Protein AF-A0A9X9F6L0-F1 (afdb_monomer_lite)

pLDDT: mean 84.11, std 6.15, range [63.5, 91.44]

InterPro domains:
  IPR001867 OmpR/PhoB-type DNA-binding domain [PF00486] (1-31)
  IPR001867 OmpR/PhoB-type DNA-binding domain [PS51755] (1-33)
  IPR016032 Signal transduction response regulator, C-terminal effector [SSF46894] (1-32)
  IPR036388 Winged helix-like DNA-binding domain superfamily [G3DSA:1.10.10.10] (1-33)

Sequence (33 aa):
RTVDTHIKKLRNKLGDKAKHIGTVIRVGYKFEE

Organism: Bacillus cereus (NCBI:txid1396)

Radius of gyration: 9.32 Å; chains: 1; bounding box: 24×18×19 Å

Foldseek 3Di:
DVVVVVLVVVCVVCPVLNVQWDADPPPGTGRHD

Structure (mmCIF, N/CA/C/O backbone):
data_AF-A0A9X9F6L0-F1
#
_entry.id   AF-A0A9X9F6L0-F1
#
loop_
_atom_site.group_PDB
_atom_site.id
_atom_site.type_symbol
_atom_site.label_atom_id
_atom_site.label_alt_id
_atom_site.label_comp_id
_atom_site.label_asym_id
_atom_site.label_entity_id
_atom_site.label_seq_id
_atom_site.pdbx_PDB_ins_code
_atom_site.Cartn_x
_atom_site.Cartn_y
_atom_site.Cartn_z
_atom_site.occupancy
_atom_site.B_iso_or_equiv
_atom_site.auth_seq_id
_atom_site.auth_comp_id
_atom_site.auth_asym_id
_atom_site.auth_atom_id
_atom_site.pdbx_PDB_model_num
ATOM 1 N N . ARG A 1 1 ? 11.502 2.910 -8.137 1.00 63.50 1 ARG A N 1
ATOM 2 C CA . ARG A 1 1 ? 12.030 3.137 -6.762 1.00 63.50 1 ARG A CA 1
ATOM 3 C C . ARG A 1 1 ? 11.263 4.230 -6.003 1.00 63.50 1 ARG A C 1
ATOM 5 O O . ARG A 1 1 ? 11.104 4.103 -4.802 1.00 63.50 1 ARG A O 1
ATOM 12 N N . THR A 1 2 ? 10.741 5.261 -6.675 1.00 82.81 2 THR A N 1
ATOM 13 C CA . THR A 1 2 ? 9.919 6.343 -6.086 1.00 82.81 2 THR A CA 1
ATOM 14 C C . THR A 1 2 ? 8.530 5.890 -5.633 1.00 82.81 2 THR A C 1
ATOM 16 O O . THR A 1 2 ? 8.066 6.317 -4.581 1.00 82.81 2 THR A O 1
ATOM 19 N N . VAL A 1 3 ? 7.882 5.002 -6.395 1.00 83.44 3 VAL A N 1
ATOM 20 C CA . VAL A 1 3 ? 6.514 4.524 -6.110 1.00 83.44 3 VAL A CA 1
ATOM 21 C C . VAL A 1 3 ? 6.413 3.888 -4.722 1.00 83.44 3 VAL A C 1
ATOM 23 O O . VAL A 1 3 ? 5.499 4.220 -3.983 1.00 83.44 3 VAL A O 1
ATOM 26 N N . ASP A 1 4 ? 7.389 3.075 -4.316 1.00 85.19 4 ASP A N 1
ATOM 27 C CA . ASP A 1 4 ? 7.411 2.430 -2.993 1.00 85.19 4 ASP A CA 1
ATOM 28 C C . ASP A 1 4 ? 7.442 3.462 -1.846 1.00 85.19 4 ASP A C 1
ATOM 30 O O . ASP A 1 4 ? 6.659 3.396 -0.896 1.00 85.19 4 ASP A O 1
ATOM 34 N N . THR A 1 5 ? 8.258 4.512 -1.997 1.00 89.81 5 THR A N 1
ATOM 35 C CA . THR A 1 5 ? 8.311 5.640 -1.055 1.00 89.81 5 THR A CA 1
ATOM 36 C C . THR A 1 5 ? 6.983 6.391 -0.995 1.00 89.81 5 THR A C 1
ATOM 38 O O . THR A 1 5 ? 6.532 6.770 0.091 1.00 89.81 5 THR A O 1
ATOM 41 N N . HIS A 1 6 ? 6.341 6.614 -2.144 1.00 89.00 6 HIS A N 1
ATOM 42 C CA . HIS A 1 6 ? 5.027 7.250 -2.189 1.00 89.00 6 HIS A CA 1
ATOM 43 C C . HIS A 1 6 ? 3.955 6.368 -1.550 1.00 89.00 6 HIS A C 1
ATOM 45 O O . HIS A 1 6 ? 3.181 6.880 -0.750 1.00 89.00 6 HIS A O 1
ATOM 51 N N . ILE A 1 7 ? 3.962 5.057 -1.799 1.00 86.62 7 ILE A N 1
ATOM 52 C CA . ILE A 1 7 ? 3.036 4.090 -1.199 1.00 86.62 7 ILE A CA 1
ATOM 53 C C . ILE A 1 7 ? 3.196 4.056 0.323 1.00 86.62 7 ILE A C 1
ATOM 55 O O . ILE A 1 7 ? 2.193 4.098 1.029 1.00 86.62 7 ILE A O 1
ATOM 59 N N . LYS A 1 8 ? 4.425 4.082 0.860 1.00 87.38 8 LYS A N 1
ATOM 60 C CA . LYS A 1 8 ? 4.654 4.191 2.315 1.00 87.38 8 LYS A CA 1
ATOM 61 C C . LYS A 1 8 ? 4.045 5.458 2.911 1.00 87.38 8 LYS A C 1
ATOM 63 O O . LYS A 1 8 ? 3.351 5.392 3.924 1.00 87.38 8 LYS A O 1
ATOM 68 N N . LYS A 1 9 ? 4.270 6.612 2.275 1.00 91.44 9 LYS A N 1
ATOM 69 C CA . LYS A 1 9 ? 3.668 7.882 2.715 1.00 91.44 9 LYS A CA 1
ATOM 70 C C . LYS A 1 9 ? 2.142 7.846 2.606 1.00 91.44 9 LYS A C 1
ATOM 72 O O . LYS A 1 9 ? 1.465 8.357 3.492 1.00 91.44 9 LYS A O 1
ATOM 77 N N . LEU A 1 10 ? 1.612 7.237 1.547 1.00 88.81 10 LEU A N 1
ATOM 78 C CA . LEU A 1 10 ? 0.178 7.107 1.312 1.00 88.81 10 LEU A CA 1
ATOM 79 C C . LEU A 1 10 ? -0.475 6.210 2.369 1.00 88.81 10 LEU A C 1
ATOM 81 O O . LEU A 1 10 ? -1.479 6.606 2.942 1.00 88.81 10 LEU A O 1
ATOM 85 N N . ARG A 1 11 ? 0.133 5.064 2.703 1.00 87.94 11 ARG A N 1
ATOM 86 C CA . ARG A 1 11 ? -0.344 4.164 3.765 1.00 87.94 11 ARG A CA 1
ATOM 87 C C . ARG A 1 11 ? -0.405 4.860 5.124 1.00 87.94 11 ARG 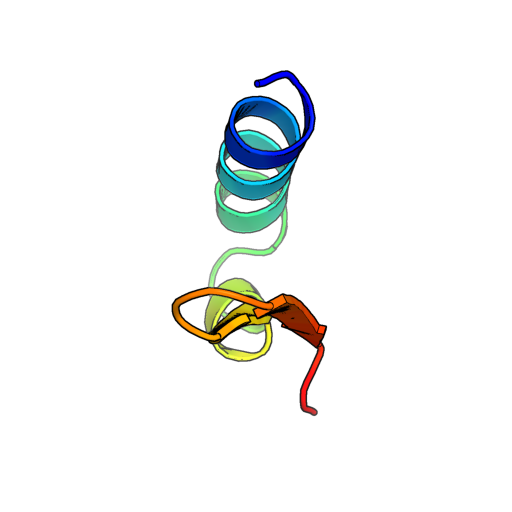A C 1
ATOM 89 O O . ARG A 1 11 ? -1.420 4.763 5.800 1.00 87.94 11 ARG A O 1
ATOM 96 N N . ASN A 1 12 ? 0.624 5.632 5.478 1.00 90.00 12 ASN A N 1
ATOM 97 C CA . ASN A 1 12 ? 0.613 6.412 6.720 1.00 90.00 12 ASN A CA 1
ATOM 98 C C . ASN A 1 12 ? -0.483 7.487 6.743 1.00 90.00 12 ASN A C 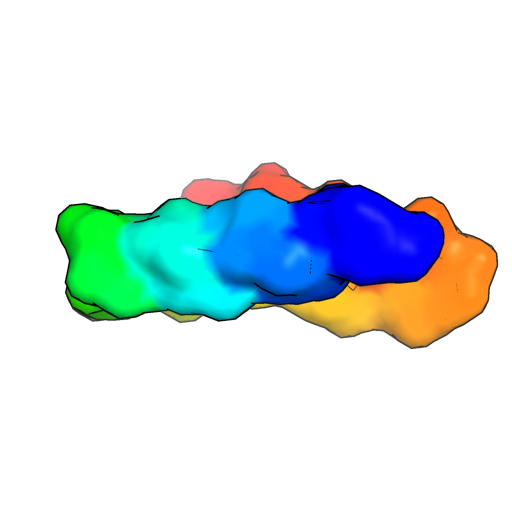1
ATOM 100 O O . ASN A 1 12 ? -1.056 7.740 7.795 1.00 90.00 12 ASN A O 1
ATOM 104 N N . LYS A 1 13 ? -0.791 8.114 5.600 1.00 90.44 13 LYS A N 1
ATOM 105 C CA . LYS A 1 13 ? -1.881 9.100 5.504 1.00 90.44 13 LYS A CA 1
ATOM 106 C C . LYS A 1 13 ? -3.272 8.461 5.505 1.00 90.44 13 LYS A C 1
ATOM 108 O O . LYS A 1 13 ? -4.211 9.069 6.000 1.00 90.44 13 LYS A O 1
ATOM 113 N N . LEU A 1 14 ? -3.406 7.274 4.917 1.00 86.50 14 LEU A N 1
ATOM 114 C CA . LEU A 1 14 ? -4.677 6.561 4.767 1.00 86.50 14 LEU A CA 1
ATOM 115 C C . LEU A 1 14 ? -5.064 5.755 6.014 1.00 86.50 14 LEU A C 1
ATOM 117 O O . LEU A 1 14 ? -6.243 5.444 6.176 1.00 86.50 14 LEU A O 1
ATOM 121 N N . GLY A 1 15 ? -4.105 5.424 6.885 1.00 86.75 15 GLY A N 1
ATOM 122 C CA . GLY A 1 15 ? -4.361 4.699 8.130 1.00 86.75 15 GLY A CA 1
ATOM 123 C C . GLY A 1 15 ? -5.051 3.363 7.857 1.00 86.75 15 GLY A C 1
ATOM 124 O O . GLY A 1 15 ? -4.515 2.524 7.139 1.00 86.75 15 GLY A O 1
ATOM 125 N N . ASP A 1 16 ? -6.271 3.186 8.363 1.00 85.00 16 ASP A N 1
ATOM 126 C CA . ASP A 1 16 ? -7.070 1.972 8.152 1.00 85.00 16 ASP A CA 1
ATOM 127 C C . ASP A 1 16 ? -7.368 1.680 6.674 1.00 85.00 16 ASP A C 1
ATOM 129 O O . ASP A 1 16 ? -7.388 0.524 6.256 1.00 85.00 16 ASP A O 1
ATOM 133 N N . LYS A 1 17 ? -7.482 2.723 5.842 1.00 82.06 17 LYS A N 1
ATOM 134 C CA . LYS A 1 17 ? -7.711 2.586 4.396 1.00 82.06 17 LYS A CA 1
ATOM 135 C C . LYS A 1 17 ? -6.465 2.124 3.631 1.00 82.06 17 LYS A C 1
ATOM 137 O O . LYS A 1 17 ? -6.539 1.820 2.446 1.00 82.06 17 LYS A O 1
ATOM 142 N N . ALA A 1 18 ? -5.305 2.035 4.286 1.00 83.81 18 ALA A N 1
ATOM 143 C CA . ALA A 1 18 ? -4.097 1.454 3.700 1.00 83.81 18 ALA A CA 1
ATOM 144 C C . ALA A 1 18 ? -4.259 -0.035 3.359 1.00 83.81 18 ALA A C 1
ATOM 146 O O . ALA A 1 18 ? -3.516 -0.546 2.517 1.00 83.81 18 ALA A O 1
ATOM 147 N N . LYS A 1 19 ? -5.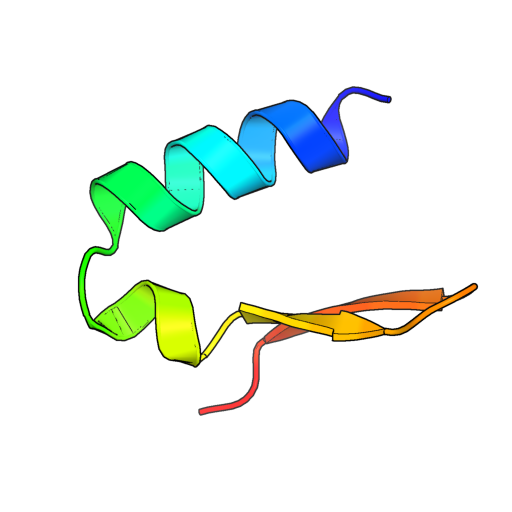220 -0.710 4.008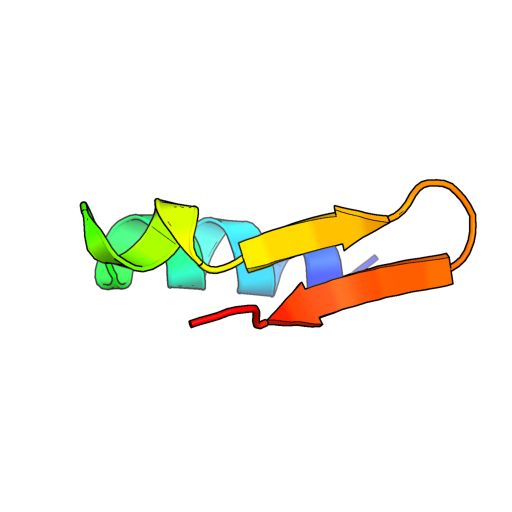 1.00 82.56 19 LYS A N 1
ATOM 148 C CA . LYS A 1 19 ? -5.581 -2.115 3.778 1.00 82.56 19 LYS A CA 1
ATOM 149 C C . LYS A 1 19 ? -6.055 -2.368 2.342 1.00 82.56 19 LYS A C 1
ATOM 151 O O . LYS A 1 19 ? -5.818 -3.451 1.825 1.00 82.56 19 LYS A O 1
ATOM 156 N N . HIS A 1 20 ? -6.597 -1.342 1.685 1.00 85.25 20 HIS A N 1
ATOM 157 C CA . HIS A 1 20 ? -7.022 -1.382 0.285 1.00 85.25 20 HIS A CA 1
ATOM 158 C C . HIS A 1 20 ? -5.848 -1.378 -0.709 1.00 85.25 20 HIS A C 1
ATOM 160 O O . HIS A 1 20 ? -6.013 -1.670 -1.886 1.00 85.25 20 HIS A O 1
ATOM 166 N N . ILE A 1 21 ? -4.624 -1.051 -0.274 1.00 86.19 21 ILE A N 1
ATOM 167 C CA . ILE A 1 21 ? -3.446 -1.066 -1.151 1.00 86.19 21 ILE A CA 1
ATOM 168 C C . ILE A 1 21 ? -2.785 -2.443 -1.070 1.00 86.19 21 ILE A C 1
ATOM 170 O O . ILE A 1 21 ? -1.916 -2.681 -0.220 1.00 86.19 21 ILE A O 1
ATOM 174 N N . GLY A 1 22 ? -3.172 -3.330 -1.981 1.00 84.81 22 GLY A N 1
ATOM 175 C CA . GLY A 1 22 ? -2.576 -4.645 -2.173 1.00 84.81 22 GLY A CA 1
ATOM 176 C C . GLY A 1 22 ? -1.261 -4.565 -2.949 1.00 84.81 22 GLY A C 1
ATOM 177 O O . GLY A 1 22 ? -1.173 -3.949 -4.011 1.00 84.81 22 GLY A O 1
ATOM 178 N N . THR A 1 23 ? -0.210 -5.202 -2.435 1.00 87.75 23 THR A N 1
ATOM 179 C CA . THR A 1 23 ? 1.048 -5.354 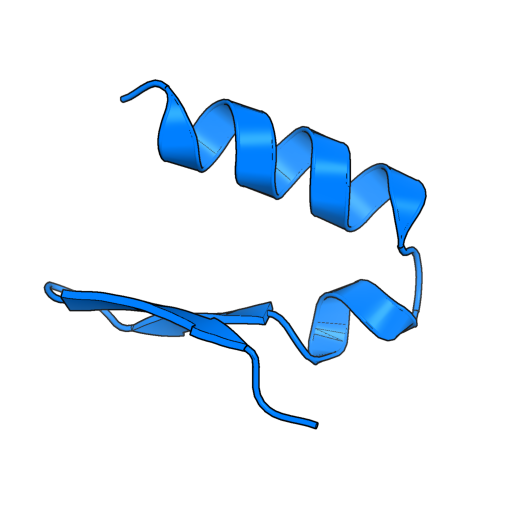-3.176 1.00 87.75 23 THR A CA 1
ATOM 180 C C . THR A 1 23 ? 0.968 -6.613 -4.032 1.00 87.75 23 THR A C 1
ATOM 182 O O . THR A 1 23 ? 0.857 -7.714 -3.497 1.00 87.75 23 THR A O 1
ATOM 185 N N . VAL A 1 24 ? 1.069 -6.463 -5.352 1.00 87.06 24 VAL A N 1
ATOM 186 C CA . VAL A 1 24 ? 1.090 -7.578 -6.303 1.00 87.06 24 VAL A CA 1
ATOM 187 C C . VAL A 1 24 ? 2.531 -7.841 -6.724 1.00 87.06 24 VAL A C 1
ATOM 189 O O . VAL A 1 24 ? 3.166 -7.046 -7.425 1.00 87.06 24 VAL A O 1
ATOM 192 N N . ILE A 1 25 ? 3.063 -8.978 -6.285 1.00 82.62 25 ILE A N 1
ATOM 193 C CA . ILE A 1 25 ? 4.453 -9.367 -6.529 1.00 82.62 25 ILE A CA 1
ATOM 194 C C . ILE A 1 25 ? 4.701 -9.466 -8.047 1.00 82.62 25 ILE A C 1
ATOM 196 O O . ILE A 1 25 ? 3.945 -10.121 -8.756 1.00 82.62 25 ILE A O 1
ATOM 200 N N . ARG A 1 26 ? 5.767 -8.809 -8.536 1.00 81.44 26 ARG A N 1
ATOM 201 C CA . ARG A 1 26 ? 6.177 -8.683 -9.960 1.00 81.44 26 ARG A CA 1
ATOM 202 C C . ARG A 1 26 ? 5.290 -7.818 -10.870 1.00 81.44 26 ARG A C 1
ATOM 204 O O . ARG A 1 26 ? 5.665 -7.634 -12.022 1.00 81.44 26 ARG A O 1
ATOM 211 N N . VAL A 1 27 ? 4.190 -7.245 -10.372 1.00 85.75 27 VAL A N 1
ATOM 212 C CA . VAL A 1 27 ? 3.287 -6.391 -11.175 1.00 85.75 27 VAL A CA 1
ATOM 213 C C . VAL A 1 27 ? 3.233 -4.955 -10.648 1.00 85.75 27 VAL A C 1
ATOM 215 O O . VAL A 1 27 ? 3.276 -4.016 -11.436 1.00 85.75 27 VAL A O 1
ATOM 218 N N . GLY A 1 28 ? 3.193 -4.759 -9.325 1.00 85.25 28 GLY A N 1
ATOM 219 C CA . GLY A 1 28 ? 3.141 -3.428 -8.716 1.00 85.25 28 GLY A CA 1
ATOM 220 C C . GLY A 1 28 ? 2.180 -3.357 -7.533 1.00 85.25 28 GLY A C 1
ATOM 221 O O . GLY A 1 28 ? 2.174 -4.240 -6.678 1.00 85.25 28 GLY A O 1
ATOM 222 N N . TYR A 1 29 ? 1.373 -2.299 -7.471 1.00 84.81 29 TYR A N 1
ATOM 223 C CA . TYR A 1 29 ? 0.377 -2.095 -6.417 1.00 84.81 29 TYR A CA 1
ATOM 224 C C . TYR A 1 29 ? -1.006 -2.020 -7.044 1.00 84.81 29 TYR A C 1
ATOM 226 O O . TYR A 1 29 ? -1.196 -1.332 -8.046 1.00 84.81 29 TYR A O 1
ATOM 234 N N . LYS A 1 30 ? -1.960 -2.719 -6.441 1.00 81.56 30 LYS A N 1
ATOM 235 C CA . LYS A 1 30 ? -3.367 -2.687 -6.813 1.00 81.56 30 LYS A CA 1
ATOM 236 C C . LYS A 1 30 ? -4.139 -2.033 -5.676 1.00 81.56 30 LYS A C 1
ATOM 238 O O . LYS A 1 30 ? -3.899 -2.339 -4.511 1.00 81.56 30 LYS A O 1
ATOM 243 N N . PHE A 1 31 ? -5.016 -1.102 -6.018 1.00 83.00 31 PHE A N 1
ATOM 244 C CA . PHE A 1 31 ? -5.978 -0.559 -5.072 1.00 8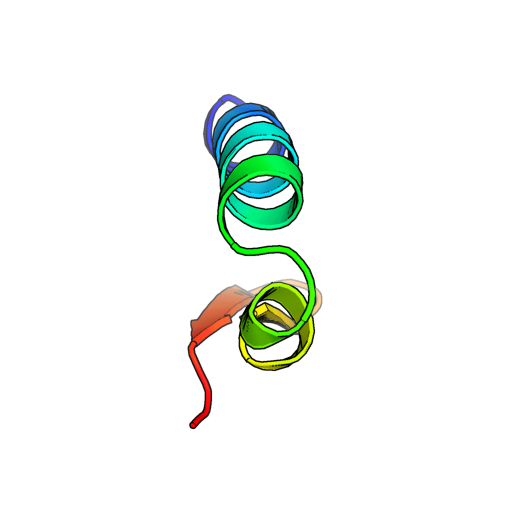3.00 31 PHE A CA 1
ATOM 245 C C . PHE A 1 31 ? -7.248 -1.402 -5.188 1.00 83.00 31 PHE A C 1
ATOM 247 O O . PHE A 1 31 ? -7.848 -1.436 -6.261 1.00 83.00 31 PHE A O 1
ATOM 254 N N . GLU A 1 32 ? -7.590 -2.133 -4.135 1.00 72.44 32 GLU A N 1
ATOM 255 C CA . GLU A 1 32 ? -8.800 -2.948 -4.039 1.00 72.44 32 GLU A CA 1
ATOM 256 C C . GLU A 1 32 ? -9.646 -2.439 -2.876 1.00 72.44 32 GLU A C 1
ATOM 258 O O . GLU A 1 32 ? -9.160 -2.345 -1.750 1.00 72.44 32 GLU A O 1
ATOM 263 N N . GLU A 1 33 ? -10.886 -2.059 -3.177 1.00 64.69 33 GLU A N 1
ATOM 264 C CA . GLU A 1 33 ? -11.869 -1.586 -2.198 1.00 64.69 33 GLU A CA 1
ATOM 265 C C . GLU A 1 33 ? -12.471 -2.751 -1.408 1.00 64.69 33 GLU A C 1
ATOM 267 O O . GLU A 1 33 ? -12.880 -3.749 -2.043 1.00 64.69 33 GLU A O 1
#

Secondary structure (DSSP, 8-state):
-HHHHHHHHHHHHHGGGGGGEEEETTTEEEE--